Protein AF-A0A1M7S6K4-F1 (afdb_monomer_lite)

Foldseek 3Di:
DDDDPLLVVLVVLLVVLVVVLVVLVVVLVVLVVVLVVLVVVLVVCVVVVHDSVVSVVVSVVSVVVSVVSVVVSVVSNVVSVVSNVVSVVVRVVVVVVVVVVVVVVVVVVVVVVVVVVVVVVVVVVVVVVVPPDDDDDDDDDDDDDDDDDDDDDDDDDDDDDDDDDDPDDDDDDPDPDDPPDD

Structure (mmCIF, N/CA/C/O backbone):
data_AF-A0A1M7S6K4-F1
#
_entry.id   AF-A0A1M7S6K4-F1
#
loop_
_atom_site.group_PDB
_atom_site.id
_atom_site.type_symbol
_atom_site.label_atom_id
_atom_site.label_alt_id
_atom_site.label_comp_id
_atom_site.label_asym_id
_atom_site.label_entity_id
_atom_site.label_seq_id
_atom_site.pdbx_PDB_ins_code
_atom_site.Cartn_x
_atom_site.Cartn_y
_atom_site.Cartn_z
_atom_site.occupancy
_atom_site.B_iso_or_equiv
_atom_site.auth_seq_id
_atom_site.auth_comp_id
_atom_site.auth_asym_id
_atom_site.auth_atom_id
_atom_site.pdbx_PDB_model_num
ATOM 1 N N . MET A 1 1 ? 1.085 0.877 -28.791 1.00 53.25 1 MET A N 1
ATOM 2 C CA . MET A 1 1 ? 2.141 1.044 -27.771 1.00 53.25 1 MET A CA 1
ATOM 3 C C . MET A 1 1 ? 2.050 -0.144 -26.835 1.00 53.25 1 MET A C 1
ATOM 5 O O . MET A 1 1 ? 1.021 -0.291 -26.192 1.00 53.25 1 MET A O 1
ATOM 9 N N . ALA A 1 2 ? 3.046 -1.029 -26.841 1.00 75.44 2 ALA A N 1
ATOM 10 C CA . ALA A 1 2 ? 3.136 -2.090 -25.842 1.00 75.44 2 ALA A CA 1
ATOM 11 C C . ALA A 1 2 ? 3.625 -1.484 -24.519 1.00 75.44 2 ALA A C 1
ATOM 13 O O . ALA A 1 2 ? 4.433 -0.555 -24.545 1.00 75.44 2 ALA A O 1
ATOM 14 N N . LEU A 1 3 ? 3.130 -1.978 -23.383 1.00 83.94 3 LEU A N 1
ATOM 15 C CA . LEU A 1 3 ? 3.733 -1.650 -22.094 1.00 83.94 3 LEU A CA 1
ATOM 16 C C . LEU A 1 3 ? 5.126 -2.275 -22.021 1.00 83.94 3 LEU A C 1
ATOM 18 O O . LEU A 1 3 ? 5.302 -3.439 -22.382 1.00 83.94 3 LEU A O 1
ATOM 22 N N . SER A 1 4 ? 6.104 -1.526 -21.519 1.00 92.50 4 SER A N 1
ATOM 23 C CA . SER A 1 4 ? 7.415 -2.092 -21.221 1.00 92.50 4 SER A CA 1
ATOM 24 C C . SER A 1 4 ? 7.363 -3.023 -20.011 1.00 92.50 4 SER A C 1
ATOM 26 O O . SER A 1 4 ? 6.428 -2.991 -19.203 1.00 92.50 4 SER A O 1
ATOM 28 N N . SER A 1 5 ? 8.410 -3.832 -19.846 1.00 92.75 5 SER A N 1
ATOM 29 C CA . SER A 1 5 ? 8.593 -4.666 -18.651 1.00 92.75 5 SER A CA 1
ATOM 30 C C . SER A 1 5 ? 8.612 -3.827 -17.361 1.00 92.75 5 SER A C 1
ATOM 32 O O . SER A 1 5 ? 7.981 -4.200 -16.372 1.00 92.75 5 SER A O 1
ATOM 34 N N . ILE A 1 6 ? 9.236 -2.641 -17.404 1.00 93.31 6 ILE A N 1
ATOM 35 C CA . ILE A 1 6 ? 9.313 -1.693 -16.280 1.00 93.31 6 ILE A CA 1
ATOM 36 C C . ILE A 1 6 ? 7.905 -1.233 -15.874 1.00 93.31 6 ILE A C 1
ATOM 38 O O . ILE A 1 6 ? 7.529 -1.327 -14.705 1.00 93.31 6 ILE A O 1
ATOM 42 N N . MET A 1 7 ? 7.092 -0.801 -16.846 1.00 94.31 7 MET A N 1
ATOM 43 C CA . MET A 1 7 ? 5.703 -0.396 -16.599 1.00 94.31 7 MET A CA 1
ATOM 44 C C . MET A 1 7 ? 4.823 -1.540 -16.124 1.00 94.31 7 MET A C 1
ATOM 46 O O . MET A 1 7 ? 4.020 -1.363 -15.210 1.00 94.31 7 MET A O 1
ATOM 50 N N . THR A 1 8 ? 4.990 -2.721 -16.708 1.00 95.69 8 THR A N 1
ATOM 51 C CA . THR A 1 8 ? 4.210 -3.900 -16.327 1.00 95.69 8 THR A CA 1
ATOM 52 C C . THR A 1 8 ? 4.486 -4.291 -14.872 1.00 95.69 8 THR A C 1
ATOM 54 O O . THR A 1 8 ? 3.546 -4.512 -14.109 1.00 95.69 8 THR A O 1
ATOM 57 N N . GLY A 1 9 ? 5.758 -4.301 -14.456 1.00 95.44 9 GLY A N 1
ATOM 58 C CA . GLY A 1 9 ? 6.150 -4.583 -13.073 1.00 95.44 9 GLY A CA 1
ATOM 59 C C . GLY A 1 9 ? 5.635 -3.538 -12.082 1.00 95.44 9 GLY A C 1
ATOM 60 O O . GLY A 1 9 ? 5.075 -3.894 -11.044 1.00 95.44 9 GLY A O 1
ATOM 61 N N . ALA A 1 10 ? 5.748 -2.252 -12.419 1.00 95.75 10 ALA A N 1
ATOM 62 C CA . ALA A 1 10 ? 5.286 -1.170 -11.553 1.00 95.75 10 ALA A CA 1
ATOM 63 C C . ALA A 1 10 ? 3.759 -1.171 -11.369 1.00 95.75 10 ALA A C 1
ATOM 65 O O . ALA A 1 10 ? 3.269 -0.999 -10.253 1.00 95.75 10 ALA A O 1
ATOM 66 N N . LEU A 1 11 ? 2.992 -1.428 -12.434 1.00 96.31 11 LEU A N 1
ATOM 67 C CA . LEU A 1 11 ? 1.533 -1.541 -12.348 1.00 96.31 11 LEU A CA 1
ATOM 68 C C . LEU A 1 11 ? 1.087 -2.757 -11.539 1.00 96.31 11 LEU A C 1
ATOM 70 O O . LEU A 1 11 ? 0.120 -2.657 -10.782 1.00 96.31 11 LEU A O 1
ATOM 74 N N . LEU A 1 12 ? 1.787 -3.888 -11.668 1.00 96.25 12 LEU A N 1
ATOM 75 C CA . LEU A 1 12 ? 1.517 -5.065 -10.849 1.00 96.25 12 LEU A CA 1
ATOM 76 C C . LEU A 1 12 ? 1.798 -4.780 -9.368 1.00 96.25 12 LEU A C 1
ATOM 78 O O . LEU A 1 12 ? 0.944 -5.060 -8.529 1.00 96.25 12 LEU A O 1
ATOM 82 N N . SER A 1 13 ? 2.942 -4.160 -9.058 1.00 94.88 13 SER A N 1
ATOM 83 C CA . SER A 1 13 ? 3.293 -3.740 -7.694 1.00 94.88 13 SER A CA 1
ATOM 84 C C . SER A 1 13 ? 2.232 -2.804 -7.109 1.00 94.88 13 SER A C 1
ATOM 86 O O . SER A 1 13 ? 1.664 -3.078 -6.053 1.00 94.88 13 SER A O 1
ATOM 88 N N . ALA A 1 14 ? 1.854 -1.759 -7.850 1.00 96.44 14 ALA A N 1
ATOM 89 C CA . ALA A 1 14 ? 0.809 -0.831 -7.432 1.00 96.44 14 ALA A CA 1
ATOM 90 C C . ALA A 1 14 ? -0.552 -1.516 -7.238 1.00 96.44 14 ALA A C 1
ATOM 92 O O . ALA A 1 14 ? -1.330 -1.128 -6.364 1.00 96.44 14 ALA A O 1
ATOM 93 N N . ASN A 1 15 ? -0.864 -2.547 -8.027 1.00 96.62 15 ASN A N 1
ATOM 94 C CA . ASN A 1 15 ? -2.076 -3.332 -7.833 1.00 96.62 15 ASN A CA 1
ATOM 95 C C . ASN A 1 15 ? -2.057 -4.096 -6.504 1.00 96.62 15 ASN A C 1
ATOM 97 O O . ASN A 1 15 ? -3.030 -4.022 -5.754 1.00 96.62 15 ASN A O 1
ATOM 101 N N . THR A 1 16 ? -0.947 -4.761 -6.186 1.00 96.25 16 THR A N 1
ATOM 102 C CA . THR A 1 16 ? -0.759 -5.454 -4.905 1.00 96.25 16 THR A CA 1
ATOM 103 C C . THR A 1 16 ? -0.842 -4.478 -3.732 1.00 96.25 16 THR A C 1
ATOM 105 O O . THR A 1 16 ? -1.584 -4.722 -2.783 1.00 96.25 16 THR A O 1
ATOM 108 N N . SER A 1 17 ? -0.181 -3.320 -3.822 1.00 97.00 17 SER A N 1
ATOM 109 C CA . SER A 1 17 ? -0.250 -2.280 -2.787 1.00 97.00 17 SER A CA 1
ATOM 110 C C . SER A 1 17 ? -1.671 -1.758 -2.577 1.00 97.00 17 SER A C 1
ATOM 112 O O . SER A 1 17 ? -2.096 -1.573 -1.438 1.00 97.00 17 SER A O 1
ATOM 114 N N . ARG A 1 18 ? -2.458 -1.580 -3.648 1.00 96.62 18 ARG A N 1
ATOM 115 C CA . ARG A 1 18 ? -3.882 -1.217 -3.529 1.00 96.62 18 ARG A CA 1
ATOM 116 C C . ARG A 1 18 ? -4.708 -2.306 -2.849 1.00 96.62 18 ARG A C 1
ATOM 118 O O . ARG A 1 18 ? -5.590 -1.974 -2.064 1.00 96.62 18 ARG A O 1
ATOM 125 N N . GLN A 1 19 ? -4.440 -3.583 -3.123 1.00 97.44 19 GLN A N 1
ATOM 126 C CA . GLN A 1 19 ? -5.122 -4.686 -2.439 1.00 97.44 19 GLN A CA 1
ATOM 127 C C . GLN A 1 19 ? -4.794 -4.705 -0.942 1.00 97.44 19 GLN A C 1
ATOM 129 O O . GLN A 1 19 ? -5.708 -4.801 -0.125 1.00 97.44 19 GLN A O 1
ATOM 134 N N . ILE A 1 20 ? -3.519 -4.539 -0.579 1.00 95.81 20 ILE A N 1
ATOM 135 C CA . ILE A 1 20 ? -3.080 -4.444 0.822 1.00 95.81 20 ILE A CA 1
ATOM 136 C C . ILE A 1 20 ? -3.764 -3.260 1.513 1.00 95.81 20 ILE A C 1
ATOM 138 O O . ILE A 1 20 ? -4.381 -3.438 2.562 1.00 95.81 20 ILE A O 1
ATOM 142 N N . ALA A 1 21 ? -3.733 -2.079 0.891 1.00 96.38 21 ALA A N 1
ATOM 143 C CA . ALA A 1 21 ? -4.396 -0.882 1.400 1.00 96.38 21 ALA A CA 1
ATOM 144 C C . ALA A 1 21 ? -5.911 -1.087 1.579 1.00 96.38 21 ALA A C 1
ATOM 146 O O . ALA A 1 21 ? -6.492 -0.621 2.555 1.00 96.38 21 ALA A O 1
ATOM 147 N N . HIS A 1 22 ? -6.563 -1.823 0.673 1.00 96.81 22 HIS A N 1
ATOM 148 C CA . HIS A 1 22 ? -7.985 -2.140 0.792 1.00 96.81 22 HIS A CA 1
ATOM 149 C C . HIS A 1 22 ? -8.279 -3.063 1.981 1.00 96.81 22 HIS A C 1
ATOM 151 O O . HIS A 1 22 ? -9.233 -2.823 2.719 1.00 96.81 22 HIS A O 1
ATOM 157 N N . VAL A 1 23 ? -7.462 -4.100 2.194 1.00 97.44 23 VAL A N 1
ATOM 158 C CA . VAL A 1 23 ? -7.596 -4.993 3.357 1.00 97.44 23 VAL A CA 1
ATOM 159 C C . VAL A 1 23 ? -7.369 -4.219 4.655 1.00 97.44 23 VAL A C 1
ATOM 161 O O . VAL A 1 23 ? -8.193 -4.310 5.559 1.00 97.44 23 VAL A O 1
ATOM 164 N N . GLN A 1 24 ? -6.321 -3.395 4.728 1.00 95.94 24 GLN A N 1
ATOM 165 C CA . GLN A 1 24 ? -6.054 -2.533 5.885 1.00 95.94 24 GLN A CA 1
ATOM 166 C C . GLN A 1 24 ? -7.220 -1.577 6.153 1.00 95.94 24 GLN A C 1
ATOM 168 O O . GLN A 1 24 ? -7.676 -1.460 7.286 1.00 95.94 24 GLN A O 1
ATOM 173 N N . HIS A 1 25 ? -7.773 -0.954 5.113 1.00 95.75 25 HIS A N 1
ATOM 174 C CA . HIS A 1 25 ? -8.937 -0.084 5.246 1.00 95.75 25 HIS A CA 1
ATOM 175 C C . HIS A 1 25 ? -10.190 -0.838 5.726 1.00 95.75 25 HIS A C 1
ATOM 177 O O . HIS A 1 25 ? -10.943 -0.322 6.553 1.00 95.75 25 HIS A O 1
ATOM 183 N N . ALA A 1 26 ? -10.420 -2.062 5.245 1.00 96.88 26 ALA A N 1
ATOM 184 C CA . ALA A 1 26 ? -11.529 -2.894 5.703 1.00 96.88 26 ALA A CA 1
ATOM 185 C C . ALA A 1 26 ? -11.382 -3.262 7.187 1.00 96.88 26 ALA A C 1
ATOM 187 O O . ALA A 1 26 ? -12.336 -3.098 7.949 1.00 96.88 26 ALA A O 1
ATOM 188 N N . THR A 1 27 ? -10.183 -3.675 7.608 1.00 97.12 27 THR A N 1
ATOM 189 C CA . THR A 1 27 ? -9.870 -3.944 9.017 1.00 97.12 27 THR A CA 1
ATOM 190 C C . THR A 1 27 ? -10.075 -2.694 9.863 1.00 97.12 27 THR A C 1
ATOM 192 O O . THR A 1 27 ? -10.779 -2.745 10.866 1.00 97.12 27 THR A O 1
ATOM 195 N N . LYS A 1 28 ? -9.565 -1.542 9.418 1.00 96.69 28 LYS A N 1
ATOM 196 C CA . LYS A 1 28 ? -9.782 -0.256 10.087 1.00 96.69 28 LYS A CA 1
ATOM 197 C C . LYS A 1 28 ? -11.274 0.029 10.283 1.00 96.69 28 LYS A C 1
ATOM 199 O O . LYS A 1 28 ? -11.702 0.343 11.385 1.00 96.69 28 LYS A O 1
ATOM 204 N N . LYS A 1 29 ? -12.092 -0.148 9.242 1.00 97.06 29 LYS A N 1
ATOM 205 C CA . LYS A 1 29 ? -13.545 0.062 9.331 1.00 97.06 29 LYS A CA 1
ATOM 206 C C . LYS A 1 29 ? -14.211 -0.868 10.353 1.00 97.06 29 LYS A C 1
ATOM 208 O O . LYS A 1 29 ? -15.145 -0.448 11.032 1.00 97.06 29 LYS A O 1
ATOM 213 N N . GLN A 1 30 ? -13.752 -2.115 10.467 1.00 97.50 30 GLN A N 1
ATOM 214 C CA . GLN A 1 30 ? -14.229 -3.029 11.509 1.00 97.50 30 GLN A CA 1
ATOM 215 C C . GLN A 1 30 ? -13.839 -2.538 12.907 1.00 97.50 30 GLN A C 1
ATOM 217 O O . GLN A 1 30 ? -14.676 -2.564 13.805 1.00 97.50 30 GLN A O 1
ATOM 222 N N . MET A 1 31 ? -12.614 -2.036 13.077 1.00 97.12 31 MET A N 1
ATOM 223 C CA . MET A 1 31 ? -12.144 -1.463 14.343 1.00 97.12 31 MET A CA 1
ATOM 224 C C . MET A 1 31 ? -12.910 -0.193 14.722 1.00 97.12 31 MET A C 1
ATOM 226 O O . MET A 1 31 ? -13.304 -0.055 15.874 1.00 97.12 31 MET A O 1
ATOM 230 N N . ASP A 1 32 ? -13.194 0.690 13.762 1.00 95.69 32 ASP A N 1
ATOM 231 C CA . ASP A 1 32 ? -14.016 1.888 13.977 1.00 95.69 32 ASP A CA 1
ATOM 232 C C . ASP A 1 32 ? -15.446 1.506 14.410 1.00 95.69 32 ASP A C 1
ATOM 234 O O . ASP A 1 32 ? -16.030 2.135 15.292 1.00 95.69 32 ASP A O 1
ATOM 238 N N . GLY A 1 33 ? -15.999 0.433 13.833 1.00 97.75 33 GLY A N 1
ATOM 239 C CA . GLY A 1 33 ? -17.283 -0.134 14.249 1.00 97.75 33 GLY A CA 1
ATOM 240 C C . GLY A 1 33 ? -17.249 -0.711 15.667 1.00 97.75 33 GLY A C 1
ATOM 241 O O . GLY A 1 33 ? -18.131 -0.404 16.468 1.00 97.75 33 GLY A O 1
ATOM 242 N N . HIS A 1 34 ? -16.219 -1.499 15.994 1.00 97.31 34 HIS A N 1
ATOM 243 C CA . HIS A 1 34 ? -16.013 -2.064 17.336 1.00 97.31 34 HIS A CA 1
ATOM 244 C C . HIS A 1 34 ? -15.841 -0.971 18.393 1.00 97.31 34 HIS A C 1
ATOM 246 O O . HIS A 1 34 ? -16.494 -1.004 19.430 1.00 97.31 34 HIS A O 1
ATOM 252 N N . ALA A 1 35 ? -15.050 0.060 18.091 1.00 97.38 35 ALA A N 1
ATOM 253 C CA . ALA A 1 35 ? -14.898 1.236 18.940 1.00 97.38 35 ALA A CA 1
ATOM 254 C C . ALA A 1 35 ? -16.241 1.950 19.176 1.00 97.38 35 ALA A C 1
ATOM 256 O O . ALA A 1 35 ? -16.531 2.370 20.294 1.00 97.38 35 ALA A O 1
ATOM 257 N N . GLY A 1 36 ? -17.095 2.044 18.152 1.00 97.81 36 GLY A N 1
ATOM 258 C CA . GLY A 1 36 ? -18.449 2.585 18.297 1.00 97.81 36 GLY A CA 1
ATOM 259 C C . GLY A 1 36 ? -19.343 1.750 19.222 1.00 97.81 36 GLY A C 1
ATOM 260 O O . GLY A 1 36 ? -20.105 2.311 20.010 1.00 97.81 36 GLY A O 1
ATOM 261 N N . VAL A 1 37 ? -19.234 0.418 19.164 1.00 98.12 37 VAL A N 1
ATOM 262 C CA . VAL A 1 37 ? -19.942 -0.489 20.084 1.00 98.12 37 VAL A CA 1
ATOM 263 C C . VAL A 1 37 ? -19.425 -0.316 21.511 1.00 98.12 37 VAL A C 1
ATOM 265 O O . VAL A 1 37 ? -20.231 -0.107 22.416 1.00 98.12 37 VAL A O 1
ATOM 268 N N . LEU A 1 38 ? -18.105 -0.312 21.710 1.00 97.75 38 LEU A N 1
ATOM 269 C CA . LEU A 1 38 ? -17.487 -0.082 23.018 1.00 97.75 38 LEU A CA 1
ATOM 270 C C . LEU A 1 38 ? -17.916 1.260 23.624 1.00 97.75 38 LEU A C 1
ATOM 272 O O . LEU A 1 38 ? -18.273 1.305 24.798 1.00 97.75 38 LEU A O 1
ATOM 276 N N . ASP A 1 39 ? -17.953 2.342 22.841 1.00 97.19 39 ASP A N 1
ATOM 277 C CA . ASP A 1 39 ? -18.421 3.654 23.309 1.00 97.19 39 ASP A CA 1
ATOM 278 C C . ASP A 1 39 ? -19.893 3.619 23.764 1.00 97.19 39 ASP A C 1
ATOM 280 O O . ASP A 1 39 ? -20.243 4.154 24.822 1.00 97.19 39 ASP A O 1
ATOM 284 N N . ALA A 1 40 ? -20.765 2.939 23.014 1.00 97.56 40 ALA A N 1
ATOM 285 C CA . ALA A 1 40 ? -22.167 2.765 23.393 1.00 97.56 40 ALA A CA 1
ATOM 286 C C . ALA A 1 40 ? -22.325 1.918 24.668 1.00 97.56 40 ALA A C 1
ATOM 288 O O . ALA A 1 40 ? -23.109 2.272 25.554 1.00 97.56 40 ALA A O 1
ATOM 289 N N . GLU A 1 41 ? -21.562 0.831 24.788 1.00 96.81 41 GLU A N 1
ATOM 290 C CA . GLU A 1 41 ? -21.548 -0.015 25.979 1.00 96.81 41 GLU A CA 1
ATOM 291 C C . GLU A 1 41 ? -21.034 0.738 27.206 1.00 96.81 41 GLU A C 1
ATOM 293 O O . GLU A 1 41 ? -21.672 0.690 28.253 1.00 96.81 41 GLU A O 1
ATOM 298 N N . ILE A 1 42 ? -19.941 1.499 27.079 1.00 97.69 42 ILE A N 1
ATOM 299 C CA . ILE A 1 42 ? -19.403 2.335 28.160 1.00 97.69 42 ILE A CA 1
ATOM 300 C C . ILE A 1 42 ? -20.464 3.322 28.642 1.00 97.69 42 ILE A C 1
ATOM 302 O O . ILE A 1 42 ? -20.652 3.469 29.850 1.00 97.69 42 ILE A O 1
ATOM 306 N N . LYS A 1 43 ? -21.178 3.991 27.729 1.00 97.06 43 LYS A N 1
ATOM 307 C CA . LYS A 1 43 ? -22.255 4.926 28.089 1.00 97.06 43 LYS A CA 1
ATOM 308 C C . LYS A 1 43 ? -23.378 4.227 28.853 1.00 97.06 43 LYS A C 1
ATOM 310 O O . LYS A 1 43 ? -23.835 4.745 29.875 1.00 97.06 43 LYS A O 1
ATOM 315 N N . LEU A 1 44 ? -23.809 3.057 28.383 1.00 97.50 44 LEU A N 1
ATOM 316 C CA . LEU A 1 44 ? -24.881 2.288 29.012 1.00 97.50 44 LEU A CA 1
ATOM 317 C C . LEU A 1 44 ? -24.480 1.766 30.398 1.00 97.50 44 LEU A C 1
ATOM 319 O O . LEU A 1 44 ? -25.229 1.933 31.359 1.00 97.50 44 LEU A O 1
ATOM 323 N N . ASP A 1 45 ? -23.298 1.170 30.503 1.00 96.94 45 ASP A N 1
ATOM 324 C CA . ASP A 1 45 ? -22.786 0.561 31.729 1.00 96.94 45 ASP A CA 1
ATOM 325 C C . ASP A 1 45 ? -22.455 1.623 32.780 1.00 96.94 45 ASP A C 1
ATOM 327 O O . ASP A 1 45 ? -22.862 1.487 33.936 1.00 96.94 45 ASP A O 1
ATOM 331 N N . SER A 1 46 ? -21.854 2.746 32.366 1.00 95.50 46 SER A N 1
ATOM 332 C CA . SER A 1 46 ? -21.624 3.896 33.253 1.00 95.50 46 SER A CA 1
ATOM 333 C C . SER A 1 46 ? -22.940 4.437 33.814 1.00 95.50 46 SER A C 1
ATOM 335 O O . SER A 1 46 ? -23.024 4.757 34.997 1.00 95.50 46 SER A O 1
ATOM 337 N N . SER A 1 47 ? -23.993 4.490 32.988 1.00 96.00 47 SER A N 1
ATOM 338 C CA . SER A 1 47 ? -25.329 4.936 33.419 1.00 96.00 47 SER A CA 1
ATOM 339 C C . SER A 1 47 ? -25.987 3.976 34.416 1.00 96.00 47 SER A C 1
ATOM 341 O O . SER A 1 47 ? -26.875 4.376 35.164 1.00 96.00 47 SER A O 1
ATOM 343 N N . ARG A 1 48 ? -25.559 2.709 34.438 1.00 96.88 48 ARG A N 1
ATOM 344 C CA . ARG A 1 48 ? -26.017 1.673 35.377 1.00 96.88 48 ARG A CA 1
ATOM 345 C C . ARG A 1 48 ? -25.121 1.547 36.614 1.00 96.88 48 ARG A C 1
ATOM 347 O O . ARG A 1 48 ? -25.402 0.711 37.468 1.00 96.88 48 ARG A O 1
ATOM 354 N N . GLY A 1 49 ? -24.058 2.349 36.714 1.00 94.62 49 GLY A N 1
ATOM 355 C CA . GLY A 1 49 ? -23.072 2.265 37.794 1.00 94.62 49 GLY A CA 1
ATOM 356 C C . GLY A 1 49 ? -22.159 1.036 37.712 1.00 94.62 49 GLY A C 1
ATOM 357 O O . GLY A 1 49 ? -21.570 0.650 38.719 1.00 94.62 49 GLY A O 1
ATOM 358 N N . VAL A 1 50 ? -22.058 0.404 36.539 1.00 96.56 50 VAL A N 1
ATOM 359 C CA . VAL A 1 50 ? -21.146 -0.719 36.282 1.00 96.56 50 VAL A CA 1
ATOM 360 C C . VAL A 1 50 ? -19.752 -0.168 35.967 1.00 96.56 50 VAL A C 1
ATOM 362 O O . VAL A 1 50 ? -19.620 0.881 35.338 1.00 96.56 50 VAL A O 1
ATOM 365 N N . ASP A 1 51 ? -18.703 -0.863 36.411 1.00 95.44 51 ASP A N 1
ATOM 366 C CA . ASP A 1 51 ? -17.320 -0.487 36.108 1.00 95.44 51 ASP A CA 1
ATOM 367 C C . ASP A 1 51 ? -17.014 -0.632 34.606 1.00 95.44 51 ASP A C 1
ATOM 369 O O . ASP A 1 51 ? -17.273 -1.666 33.991 1.00 95.44 51 ASP A O 1
ATOM 373 N N . VAL A 1 52 ? -16.433 0.419 34.027 1.00 97.31 52 VAL A N 1
ATOM 374 C CA . VAL A 1 52 ? -16.114 0.544 32.596 1.00 97.31 52 VAL A CA 1
ATOM 375 C C . VAL A 1 52 ? -14.621 0.743 32.326 1.00 97.31 52 VAL A C 1
ATOM 377 O O . VAL A 1 52 ? -14.246 0.996 31.183 1.00 97.31 52 VAL A O 1
ATOM 380 N N . THR A 1 53 ? -13.761 0.659 33.346 1.00 96.56 53 THR A N 1
ATOM 381 C CA . THR A 1 53 ? -12.305 0.885 33.227 1.00 96.56 53 THR A CA 1
ATOM 382 C C . THR A 1 53 ? -11.677 0.083 32.086 1.00 96.56 53 THR A C 1
ATOM 384 O O . THR A 1 53 ? -11.139 0.670 31.151 1.00 96.56 53 THR A O 1
ATOM 387 N N . LYS A 1 54 ? -11.862 -1.241 32.083 1.00 96.56 54 LYS A N 1
ATOM 388 C CA . LYS A 1 54 ? -11.332 -2.133 31.035 1.00 96.56 54 LYS A CA 1
ATOM 389 C C . LYS A 1 54 ? -11.858 -1.810 29.636 1.00 96.56 54 LYS A C 1
ATOM 391 O O . LYS A 1 54 ? -11.110 -1.871 28.670 1.00 96.56 54 LYS A O 1
ATOM 396 N N . LYS A 1 55 ? -13.140 -1.445 29.519 1.00 96.75 55 LYS A N 1
ATOM 397 C CA . LYS A 1 55 ? -13.739 -1.091 28.222 1.00 96.75 55 LYS A CA 1
ATOM 398 C C . LYS A 1 55 ? -13.155 0.208 27.670 1.00 96.75 55 LYS A C 1
ATOM 400 O O . LYS A 1 55 ? -12.983 0.329 26.463 1.00 96.75 55 LYS A O 1
ATOM 405 N N . LYS A 1 56 ? -12.838 1.173 28.539 1.00 96.56 56 LYS A N 1
ATOM 406 C CA . LYS A 1 56 ? -12.161 2.417 28.143 1.00 96.56 56 LYS A CA 1
ATOM 407 C C . LYS A 1 56 ? -10.740 2.151 27.655 1.00 96.56 56 LYS A C 1
ATOM 409 O O . LYS A 1 56 ? -10.368 2.679 26.615 1.00 96.56 56 LYS A O 1
ATOM 414 N N . GLU A 1 57 ? -9.993 1.300 28.356 1.00 97.25 57 GLU A N 1
ATOM 415 C CA . GLU A 1 57 ? -8.657 0.874 27.915 1.00 97.25 57 GLU A CA 1
ATOM 416 C C . GLU A 1 57 ? -8.717 0.183 26.542 1.00 97.25 57 GLU A C 1
ATOM 418 O O . GLU A 1 57 ? -7.967 0.541 25.634 1.00 97.25 57 GLU A O 1
ATOM 423 N N . GLU A 1 58 ? -9.661 -0.745 26.347 1.00 96.94 58 GLU A N 1
ATOM 424 C CA . GLU A 1 58 ? -9.864 -1.424 25.059 1.00 96.94 58 GLU A CA 1
ATOM 425 C C . GLU A 1 58 ? -10.267 -0.447 23.942 1.00 96.94 58 GLU A C 1
ATOM 427 O O . GLU A 1 58 ? -9.801 -0.571 22.805 1.00 96.94 58 GLU A O 1
ATOM 432 N N . LEU A 1 59 ? -11.112 0.543 24.252 1.00 97.69 59 LEU A N 1
ATOM 433 C CA . LEU A 1 59 ? -11.521 1.576 23.303 1.00 97.69 59 LEU A CA 1
ATOM 434 C C . LEU A 1 59 ? -10.317 2.403 22.837 1.00 97.69 59 LEU A C 1
ATOM 436 O O . LEU A 1 59 ? -10.144 2.597 21.633 1.00 97.69 59 LEU A O 1
ATOM 440 N N . GLU A 1 60 ? -9.478 2.855 23.768 1.00 97.25 60 GLU A N 1
ATOM 441 C CA . GLU A 1 60 ? -8.266 3.618 23.457 1.00 97.25 60 GLU A CA 1
ATOM 442 C C . GLU A 1 60 ? -7.277 2.793 22.624 1.00 97.25 60 GLU A C 1
ATOM 444 O O . GLU A 1 60 ? -6.766 3.278 21.610 1.00 97.25 60 GLU A O 1
ATOM 449 N N . GLU A 1 61 ? -7.047 1.527 22.985 1.00 97.56 61 GLU A N 1
ATOM 450 C CA . GLU A 1 61 ? -6.174 0.630 22.220 1.00 97.56 61 GLU A CA 1
ATOM 451 C C . GLU A 1 61 ? -6.715 0.387 20.803 1.00 97.56 61 GLU A C 1
ATOM 453 O O . GLU A 1 61 ? -5.962 0.431 19.823 1.00 97.56 61 GLU A O 1
ATOM 458 N N . THR A 1 62 ? -8.027 0.175 20.673 1.00 97.38 62 THR A N 1
ATOM 459 C CA . THR A 1 62 ? -8.693 -0.031 19.380 1.00 97.38 62 THR A CA 1
ATOM 460 C C . THR A 1 62 ? -8.577 1.211 18.500 1.00 97.38 62 THR A C 1
ATOM 462 O O . THR A 1 62 ? -8.233 1.103 17.321 1.00 97.38 62 THR A O 1
ATOM 465 N N . GLN A 1 63 ? -8.805 2.401 19.059 1.00 96.94 63 GLN A N 1
ATOM 466 C CA . GLN A 1 63 ? -8.664 3.665 18.333 1.00 96.94 63 GLN A CA 1
ATOM 467 C C . GLN A 1 63 ? -7.218 3.917 17.904 1.00 96.94 63 GLN A C 1
ATOM 469 O O . GLN A 1 63 ? -6.978 4.292 16.754 1.00 96.94 63 GLN A O 1
ATOM 474 N N . LYS A 1 64 ? -6.250 3.650 18.787 1.00 97.44 64 LYS A N 1
ATOM 475 C CA . LYS A 1 64 ? -4.825 3.785 18.477 1.00 97.44 64 LYS A CA 1
ATOM 476 C C . LYS A 1 64 ? -4.422 2.881 17.312 1.00 97.44 64 LYS A C 1
ATOM 478 O O . LYS A 1 64 ? -3.869 3.364 16.329 1.00 97.44 64 LYS A O 1
ATOM 483 N N . LYS A 1 65 ? -4.766 1.593 17.373 1.00 96.88 65 LYS A N 1
ATOM 484 C CA . LYS A 1 65 ? -4.478 0.642 16.287 1.00 96.88 65 LYS A CA 1
ATOM 485 C C . LYS A 1 65 ? -5.190 1.014 14.980 1.00 96.88 65 LYS A C 1
ATOM 487 O O . LYS A 1 65 ? -4.612 0.852 13.910 1.00 96.88 65 LYS A O 1
ATOM 492 N N . SER A 1 66 ? -6.420 1.532 15.047 1.00 95.88 66 SER A N 1
ATOM 493 C CA . SER A 1 66 ? -7.139 2.038 13.866 1.00 95.88 66 SER A CA 1
ATOM 494 C C . SER A 1 66 ? -6.396 3.214 13.213 1.00 95.88 66 SER A C 1
ATOM 496 O O . SER A 1 66 ? -6.232 3.248 11.988 1.00 95.88 66 SER A O 1
ATOM 498 N N . ALA A 1 67 ? -5.877 4.148 14.017 1.00 96.00 67 ALA A N 1
ATOM 499 C CA . ALA A 1 67 ? -5.065 5.264 13.534 1.00 96.00 67 ALA A CA 1
ATOM 500 C C . ALA A 1 67 ? -3.739 4.791 12.908 1.00 96.00 67 ALA A C 1
ATOM 502 O O . ALA A 1 67 ? -3.414 5.200 11.794 1.00 96.00 67 ALA A O 1
ATOM 503 N N . GLU A 1 68 ? -3.032 3.859 13.553 1.00 96.38 68 GLU A N 1
ATOM 504 C CA . GLU A 1 68 ? -1.806 3.242 13.017 1.00 96.38 68 GLU A CA 1
ATOM 505 C C . GLU A 1 68 ? -2.057 2.538 11.667 1.00 96.38 68 GLU A C 1
ATOM 507 O O . GLU A 1 68 ? -1.262 2.647 10.726 1.00 96.38 68 GLU A O 1
ATOM 512 N N . LEU A 1 69 ? -3.195 1.847 11.525 1.00 95.19 69 LEU A N 1
ATOM 513 C CA . LEU A 1 69 ? -3.606 1.237 10.257 1.00 95.19 69 LEU A CA 1
ATOM 514 C C . LEU A 1 69 ? -3.866 2.286 9.171 1.00 95.19 69 LEU A C 1
ATOM 516 O O . LEU A 1 69 ? -3.520 2.062 8.008 1.00 95.19 69 LEU A O 1
ATOM 520 N N . ALA A 1 70 ? -4.465 3.424 9.529 1.00 95.31 70 ALA A N 1
ATOM 521 C CA . ALA A 1 70 ? -4.701 4.518 8.593 1.00 95.31 70 ALA A CA 1
ATOM 522 C C . ALA A 1 70 ? -3.378 5.105 8.079 1.00 95.31 70 ALA A C 1
ATOM 524 O O . ALA A 1 70 ? -3.214 5.265 6.868 1.00 95.31 70 ALA A O 1
ATOM 525 N N . GLU A 1 71 ? -2.409 5.341 8.964 1.00 96.50 71 GLU A N 1
ATOM 526 C CA . GLU A 1 71 ? -1.063 5.789 8.585 1.00 96.50 71 GLU A CA 1
ATOM 527 C C . GLU A 1 71 ? -0.357 4.766 7.687 1.00 96.50 71 GLU A C 1
ATOM 529 O O . GLU A 1 71 ? 0.173 5.114 6.631 1.00 96.50 71 GLU A O 1
ATOM 534 N N . THR A 1 72 ? -0.425 3.482 8.042 1.00 95.56 72 THR A N 1
ATOM 535 C CA . THR A 1 72 ? 0.154 2.395 7.237 1.00 95.56 72 THR A CA 1
ATOM 536 C C . THR A 1 72 ? -0.476 2.320 5.843 1.00 95.56 72 THR A C 1
ATOM 538 O O . THR A 1 72 ? 0.228 2.120 4.848 1.00 95.56 72 THR A O 1
ATOM 541 N N . THR A 1 73 ? -1.791 2.536 5.747 1.00 96.00 73 THR A N 1
ATOM 542 C CA . THR A 1 73 ? -2.520 2.578 4.470 1.00 96.00 73 THR A CA 1
ATOM 543 C C . THR A 1 73 ? -2.025 3.738 3.605 1.00 96.00 73 THR A C 1
ATOM 545 O O . THR A 1 73 ? -1.749 3.558 2.417 1.00 96.00 73 THR A O 1
ATOM 548 N N . ILE A 1 74 ? -1.862 4.925 4.200 1.00 96.50 74 ILE A N 1
ATOM 549 C CA . ILE A 1 74 ? -1.339 6.113 3.512 1.00 96.50 74 ILE A CA 1
ATOM 550 C C . ILE A 1 74 ? 0.085 5.859 3.014 1.00 96.50 74 ILE A C 1
ATOM 552 O O . ILE A 1 74 ? 0.379 6.138 1.850 1.00 96.50 74 ILE A O 1
ATOM 556 N N . ASN A 1 75 ? 0.949 5.278 3.847 1.00 96.50 75 ASN A N 1
ATOM 557 C CA . ASN A 1 75 ? 2.326 4.953 3.476 1.00 96.50 75 ASN A CA 1
ATOM 558 C C . ASN A 1 75 ? 2.371 3.947 2.318 1.00 96.50 75 ASN A C 1
ATOM 560 O O . ASN A 1 75 ? 3.039 4.196 1.318 1.00 96.50 75 ASN A O 1
ATOM 564 N N . THR A 1 76 ? 1.580 2.873 2.392 1.00 95.19 76 THR A N 1
ATOM 565 C CA . THR A 1 76 ? 1.488 1.845 1.339 1.00 95.19 76 THR A CA 1
ATOM 566 C C . THR A 1 76 ? 1.097 2.451 -0.012 1.00 95.19 76 THR A C 1
ATOM 568 O O . THR A 1 76 ? 1.701 2.149 -1.044 1.00 95.19 76 THR A O 1
ATOM 571 N N . LEU A 1 77 ? 0.098 3.338 -0.020 1.00 96.31 77 LEU A N 1
ATOM 572 C CA . LEU A 1 77 ? -0.347 4.018 -1.238 1.00 96.31 77 LEU A CA 1
ATOM 573 C C . LEU A 1 77 ? 0.661 5.067 -1.724 1.00 96.31 77 LEU A C 1
ATOM 575 O O . LEU A 1 77 ? 0.807 5.265 -2.930 1.00 96.31 77 LEU A O 1
ATOM 579 N N . THR A 1 78 ? 1.361 5.737 -0.810 1.00 97.19 78 THR A N 1
ATOM 580 C CA . THR A 1 78 ? 2.386 6.733 -1.148 1.00 97.19 78 THR A CA 1
ATOM 581 C C . THR A 1 78 ? 3.572 6.070 -1.835 1.00 97.19 78 THR A C 1
ATOM 583 O O . THR A 1 78 ? 3.908 6.468 -2.948 1.00 97.19 78 THR A O 1
ATOM 586 N N . THR A 1 79 ? 4.118 4.999 -1.254 1.00 95.88 79 THR A N 1
ATOM 587 C CA . THR A 1 79 ? 5.206 4.219 -1.862 1.00 95.88 79 THR A CA 1
ATOM 588 C C . THR A 1 79 ? 4.812 3.695 -3.242 1.00 95.88 79 THR A C 1
ATOM 590 O O . THR A 1 79 ? 5.550 3.885 -4.203 1.00 95.88 79 THR A O 1
ATOM 593 N N . ALA A 1 80 ? 3.603 3.143 -3.395 1.00 96.25 80 ALA A N 1
ATOM 594 C CA . ALA A 1 80 ? 3.122 2.681 -4.699 1.00 96.25 80 ALA A CA 1
ATOM 595 C C . ALA A 1 80 ? 3.059 3.804 -5.754 1.00 96.25 80 ALA A C 1
ATOM 597 O O . ALA A 1 80 ? 3.383 3.592 -6.923 1.00 96.25 80 ALA A O 1
ATOM 598 N N . ASN A 1 81 ? 2.650 5.012 -5.354 1.00 96.56 81 ASN A N 1
ATOM 599 C CA . ASN A 1 81 ? 2.622 6.171 -6.247 1.00 96.56 81 ASN A CA 1
ATOM 600 C C . ASN A 1 81 ? 4.029 6.658 -6.617 1.00 96.56 81 ASN A C 1
ATOM 602 O O . ASN A 1 81 ? 4.253 7.084 -7.753 1.00 96.56 81 ASN A O 1
ATOM 606 N N . GLU A 1 82 ? 4.967 6.631 -5.674 1.00 97.00 82 GLU A N 1
ATOM 607 C CA . GLU A 1 82 ? 6.368 6.976 -5.924 1.00 97.00 82 GLU A CA 1
ATOM 608 C C . GLU A 1 82 ? 7.020 5.988 -6.892 1.00 97.00 82 GLU A C 1
ATOM 610 O O . GLU A 1 82 ? 7.625 6.418 -7.879 1.00 97.00 82 GLU A O 1
ATOM 615 N N . ASP A 1 83 ? 6.803 4.690 -6.684 1.00 95.12 83 ASP A N 1
ATOM 616 C CA . ASP A 1 83 ? 7.298 3.627 -7.558 1.00 95.12 83 ASP A CA 1
ATOM 617 C C . ASP A 1 83 ? 6.763 3.773 -8.983 1.00 95.12 83 ASP A C 1
ATOM 619 O O . ASP A 1 83 ? 7.533 3.710 -9.941 1.00 95.12 83 ASP A O 1
ATOM 623 N N . LEU A 1 84 ? 5.467 4.064 -9.151 1.00 96.50 84 LEU A N 1
ATOM 624 C CA . LEU A 1 84 ? 4.885 4.326 -10.471 1.00 96.50 84 LEU A CA 1
ATOM 625 C C . LEU A 1 84 ? 5.519 5.542 -11.155 1.00 96.50 84 LEU A C 1
ATOM 627 O O . LEU A 1 84 ? 5.842 5.488 -12.346 1.00 96.50 84 LEU A O 1
ATOM 631 N N . LYS A 1 85 ? 5.729 6.644 -10.424 1.00 96.69 85 LYS A N 1
ATOM 632 C CA . LYS A 1 85 ? 6.379 7.848 -10.971 1.00 96.69 85 LYS A CA 1
ATOM 633 C C . LYS A 1 85 ? 7.819 7.564 -11.388 1.00 96.69 85 LYS A C 1
ATOM 635 O O . LYS A 1 85 ? 8.241 8.027 -12.448 1.00 96.69 85 LYS A O 1
ATOM 640 N N . LYS A 1 86 ? 8.569 6.832 -10.562 1.00 96.31 86 LYS A N 1
ATOM 641 C CA . LYS A 1 86 ? 9.956 6.443 -10.839 1.00 96.31 86 LYS A CA 1
ATOM 642 C C . LYS A 1 86 ? 10.026 5.540 -12.061 1.00 96.31 86 LYS A C 1
ATOM 644 O O . LYS A 1 86 ? 10.723 5.874 -13.014 1.00 96.31 86 LYS A O 1
ATOM 649 N N . ALA A 1 87 ? 9.210 4.494 -12.083 1.00 96.06 87 ALA A N 1
ATOM 650 C CA . ALA A 1 87 ? 9.117 3.585 -13.208 1.00 96.06 87 ALA A CA 1
ATOM 651 C C . ALA A 1 87 ? 8.765 4.338 -14.498 1.00 96.06 87 ALA A C 1
ATOM 653 O O . ALA A 1 87 ? 9.358 4.069 -15.534 1.00 96.06 8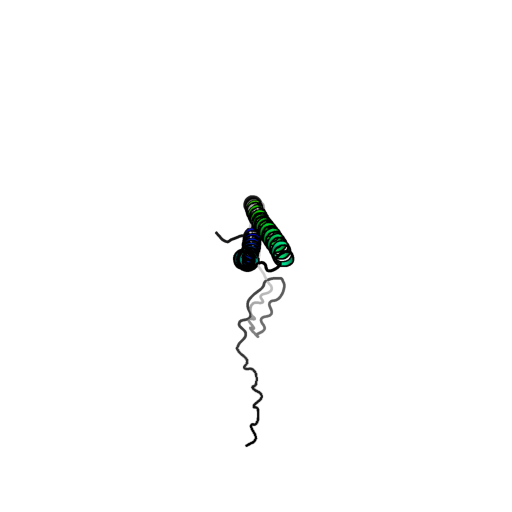7 ALA A O 1
ATOM 654 N N . THR A 1 88 ? 7.841 5.311 -14.457 1.00 94.94 88 THR A N 1
ATOM 655 C CA . THR A 1 88 ? 7.434 6.076 -15.657 1.00 94.94 88 THR A CA 1
ATOM 656 C C . THR A 1 88 ? 8.606 6.858 -16.245 1.00 94.94 88 THR A C 1
ATOM 658 O O . THR A 1 88 ? 8.757 6.942 -17.462 1.00 94.94 88 THR A O 1
ATOM 661 N N . LYS A 1 89 ? 9.458 7.428 -15.385 1.00 96.06 89 LYS A N 1
ATOM 662 C CA . LYS A 1 89 ? 10.677 8.121 -15.820 1.00 96.06 89 LYS A CA 1
ATOM 663 C C . LYS A 1 89 ? 11.685 7.140 -16.416 1.00 96.06 89 LYS A C 1
ATOM 665 O O . LYS A 1 89 ? 12.170 7.384 -17.517 1.00 96.06 89 LYS A O 1
ATOM 670 N N . GLU A 1 90 ? 11.945 6.035 -15.720 1.00 95.94 90 GLU A N 1
ATOM 671 C CA . GLU A 1 90 ? 12.880 4.989 -16.158 1.00 95.94 90 GLU A CA 1
ATOM 672 C C . GLU A 1 90 ? 12.455 4.361 -17.490 1.00 95.94 90 GLU A C 1
ATOM 674 O O . GLU A 1 90 ? 13.281 4.167 -18.377 1.00 95.94 90 GLU A O 1
ATOM 679 N N . ASP A 1 91 ? 11.160 4.107 -17.672 1.00 95.44 91 ASP A N 1
ATOM 680 C CA . ASP A 1 91 ? 10.603 3.604 -18.924 1.00 95.44 91 ASP A CA 1
ATOM 681 C C . ASP A 1 91 ? 10.857 4.564 -20.089 1.00 95.44 91 ASP A C 1
ATOM 683 O O . ASP A 1 91 ? 11.280 4.172 -21.177 1.00 95.44 91 ASP A O 1
ATOM 687 N N . LEU A 1 92 ? 10.641 5.854 -19.851 1.00 94.31 92 LEU A N 1
ATOM 688 C CA . LEU A 1 92 ? 10.801 6.871 -20.876 1.00 94.31 92 LEU A CA 1
ATOM 689 C C . LEU A 1 92 ? 12.282 7.062 -21.249 1.00 94.31 92 LEU A C 1
ATOM 691 O O . LEU A 1 92 ? 12.613 7.266 -22.421 1.00 94.31 92 LEU A O 1
ATOM 695 N N . GLU A 1 93 ? 13.187 6.957 -20.277 1.00 95.00 93 GLU A N 1
ATOM 696 C CA . GLU A 1 93 ? 14.633 6.926 -20.512 1.00 95.00 93 GLU A CA 1
ATOM 697 C C . GLU A 1 93 ? 15.065 5.676 -21.286 1.00 95.00 93 GLU A C 1
ATOM 699 O O . GLU A 1 93 ? 15.799 5.803 -22.271 1.00 95.00 93 GLU A O 1
ATOM 704 N N . ALA A 1 94 ? 14.551 4.499 -20.923 1.00 94.06 94 ALA A N 1
ATOM 705 C CA . ALA A 1 94 ? 14.817 3.247 -21.626 1.00 94.06 94 ALA A CA 1
ATOM 706 C C . ALA A 1 94 ? 14.363 3.317 -23.093 1.00 94.06 94 ALA A C 1
ATOM 708 O O . ALA A 1 94 ? 15.145 3.006 -23.991 1.00 94.06 94 ALA A O 1
ATOM 709 N N . GLN A 1 95 ? 13.158 3.835 -23.360 1.00 92.94 95 GLN A N 1
ATOM 710 C CA . GLN A 1 95 ? 12.656 4.026 -24.725 1.00 92.94 95 GLN A CA 1
ATOM 711 C C . GLN A 1 95 ? 13.519 4.997 -25.545 1.00 92.94 95 GLN A C 1
ATOM 713 O O . GLN A 1 95 ? 13.724 4.800 -26.746 1.00 92.94 95 GLN A O 1
ATOM 718 N N . ARG A 1 96 ? 14.037 6.070 -24.929 1.00 93.75 96 ARG A N 1
ATOM 719 C CA . ARG A 1 96 ? 14.963 6.988 -25.617 1.00 93.75 96 ARG A CA 1
ATOM 720 C C . ARG A 1 96 ? 16.289 6.308 -25.943 1.00 93.75 96 ARG A C 1
ATOM 722 O O . ARG A 1 96 ? 16.797 6.490 -27.050 1.00 93.75 96 ARG A O 1
ATOM 729 N N . ALA A 1 97 ? 16.837 5.541 -25.003 1.00 93.94 97 ALA A N 1
ATOM 730 C CA . ALA A 1 97 ? 18.081 4.806 -25.199 1.00 93.94 97 ALA A CA 1
ATOM 731 C C . ALA A 1 97 ? 17.940 3.740 -26.297 1.00 93.94 97 ALA A C 1
ATOM 733 O O . ALA A 1 97 ? 18.807 3.644 -27.167 1.00 93.94 97 ALA A O 1
ATOM 734 N N . GLU A 1 98 ? 16.825 3.008 -26.311 1.00 93.00 98 GLU A N 1
ATOM 735 C CA . GLU A 1 98 ? 16.508 2.005 -27.331 1.00 93.00 98 GLU A CA 1
ATOM 736 C C . GLU A 1 98 ? 16.437 2.633 -28.729 1.00 93.00 98 GLU A C 1
ATOM 738 O O . GLU A 1 98 ? 17.151 2.199 -29.633 1.00 93.00 98 GLU A O 1
ATOM 743 N N . LYS A 1 99 ? 15.694 3.738 -28.891 1.00 93.12 99 LYS A N 1
ATOM 744 C CA . LYS A 1 99 ? 15.624 4.473 -30.169 1.00 93.12 99 LYS A CA 1
ATOM 745 C C . LYS A 1 99 ? 16.986 4.987 -30.633 1.00 93.12 99 LYS A C 1
ATOM 747 O O . LYS A 1 99 ? 17.300 4.946 -31.824 1.00 93.12 99 LYS A O 1
ATOM 752 N N . ALA A 1 100 ? 17.812 5.485 -29.713 1.00 94.69 100 ALA A N 1
ATOM 753 C CA . ALA A 1 100 ? 19.155 5.952 -30.044 1.00 94.69 100 ALA A CA 1
ATOM 754 C C . ALA A 1 100 ? 20.071 4.797 -30.492 1.00 94.69 100 ALA A C 1
ATOM 756 O O . ALA A 1 100 ? 20.851 4.955 -31.435 1.00 94.69 100 ALA A O 1
ATOM 757 N N . ALA A 1 101 ? 19.969 3.635 -29.841 1.00 94.25 101 ALA A N 1
ATOM 758 C CA . ALA A 1 101 ? 20.710 2.434 -30.211 1.00 94.25 101 ALA A CA 1
ATOM 759 C C . ALA A 1 101 ? 20.261 1.885 -31.574 1.00 94.25 101 ALA A C 1
ATOM 761 O O . ALA A 1 101 ? 21.106 1.553 -32.409 1.00 94.25 101 ALA A O 1
ATOM 762 N N . GLU A 1 102 ? 18.952 1.854 -31.828 1.00 94.25 102 GLU A N 1
ATOM 763 C CA . GLU A 1 102 ? 18.373 1.436 -33.105 1.00 94.25 102 GLU A CA 1
ATOM 764 C C . GLU A 1 102 ? 18.861 2.326 -34.254 1.00 94.25 102 GLU A C 1
ATOM 766 O O . GLU A 1 102 ? 19.364 1.818 -35.259 1.00 94.25 102 GLU A O 1
ATOM 771 N N . LYS A 1 103 ? 18.841 3.654 -34.066 1.00 94.69 103 LYS A N 1
ATOM 772 C CA . LYS A 1 103 ? 19.350 4.610 -35.059 1.00 94.69 103 LYS A CA 1
ATOM 773 C C . LYS A 1 103 ? 20.829 4.378 -35.381 1.00 94.69 103 LYS A C 1
ATOM 775 O O . LYS A 1 103 ? 21.193 4.288 -36.551 1.00 94.69 103 LYS A O 1
ATOM 780 N N . LYS A 1 104 ? 21.679 4.206 -34.360 1.00 94.19 104 LYS A N 1
ATOM 781 C CA . LYS A 1 104 ? 23.113 3.913 -34.557 1.00 94.19 104 LYS A CA 1
ATOM 782 C C . LYS A 1 104 ? 23.343 2.597 -35.299 1.00 94.19 104 LYS A C 1
ATOM 784 O O . LYS A 1 104 ? 24.267 2.495 -36.105 1.00 94.19 104 LYS A O 1
ATOM 789 N N . LYS A 1 105 ? 22.531 1.573 -35.021 1.00 93.44 105 LYS A N 1
ATOM 790 C CA . LYS A 1 105 ? 22.620 0.278 -35.708 1.00 93.44 105 LYS A CA 1
ATOM 791 C C . LYS A 1 105 ? 22.219 0.408 -37.180 1.00 93.44 105 LYS A C 1
ATOM 793 O O . LYS A 1 105 ? 22.895 -0.163 -38.034 1.00 93.44 105 LYS A O 1
ATOM 798 N N . ALA A 1 106 ? 21.177 1.187 -37.473 1.00 93.88 106 ALA A N 1
ATOM 799 C CA . ALA A 1 106 ? 20.738 1.472 -38.836 1.00 93.88 106 ALA A CA 1
ATOM 800 C C . ALA A 1 106 ? 21.789 2.266 -39.635 1.00 93.88 106 ALA A C 1
ATOM 802 O O . ALA A 1 106 ? 22.104 1.883 -40.760 1.00 93.88 106 ALA A O 1
ATOM 803 N N . GLU A 1 107 ? 22.385 3.307 -39.043 1.00 93.62 107 GLU A N 1
ATOM 804 C CA . GLU A 1 107 ? 23.454 4.103 -39.671 1.00 93.62 107 GLU A CA 1
ATOM 805 C C . GLU A 1 107 ? 24.672 3.234 -40.024 1.00 93.62 107 GLU A C 1
ATOM 807 O O . GLU A 1 107 ? 25.099 3.218 -41.178 1.00 93.62 107 GLU A O 1
ATOM 812 N N . LYS A 1 108 ? 25.164 2.414 -39.082 1.00 92.12 108 LYS A N 1
ATOM 813 C CA . LYS A 1 108 ? 26.280 1.484 -39.341 1.00 92.12 108 LYS A CA 1
ATOM 814 C C . LYS A 1 108 ? 25.964 0.459 -40.431 1.00 92.12 108 LYS A C 1
ATOM 816 O O . LYS A 1 108 ? 26.836 0.107 -41.223 1.00 92.12 108 LYS A O 1
ATOM 821 N N . ALA A 1 109 ? 24.731 -0.047 -40.475 1.00 92.00 109 ALA A N 1
ATOM 822 C CA . ALA A 1 109 ? 24.316 -0.993 -41.508 1.00 92.00 109 ALA A CA 1
ATOM 823 C C . ALA A 1 109 ? 24.263 -0.337 -42.899 1.00 92.00 109 ALA A C 1
ATOM 825 O O . ALA A 1 109 ? 24.648 -0.967 -43.886 1.00 92.00 109 ALA A O 1
ATOM 826 N N . ALA A 1 110 ? 23.817 0.919 -42.981 1.00 91.31 110 ALA A N 1
ATOM 827 C CA . ALA A 1 110 ? 23.796 1.685 -44.224 1.00 91.31 110 ALA A CA 1
ATOM 828 C C . ALA A 1 110 ? 25.214 2.007 -44.722 1.00 91.31 110 ALA A C 1
ATOM 830 O O . ALA A 1 110 ? 25.505 1.813 -45.902 1.00 91.31 110 ALA A O 1
ATOM 831 N N . GLU A 1 111 ? 26.109 2.421 -43.822 1.00 89.94 111 GLU A N 1
ATOM 832 C CA . GLU A 1 111 ? 27.514 2.693 -44.140 1.00 89.94 111 GLU A CA 1
ATOM 833 C C . GLU A 1 111 ? 28.231 1.434 -44.644 1.00 89.94 111 GLU A C 1
ATOM 835 O O . GLU A 1 111 ? 28.871 1.467 -45.695 1.00 89.94 111 GLU A O 1
ATOM 840 N N . LYS A 1 112 ? 28.029 0.287 -43.977 1.00 89.69 112 LYS A N 1
ATOM 841 C CA . LYS A 1 112 ? 28.586 -0.999 -44.420 1.00 89.69 112 LYS A CA 1
ATOM 842 C C . LYS A 1 112 ? 28.102 -1.388 -45.823 1.00 89.69 112 LYS A C 1
ATOM 844 O O . LYS A 1 112 ? 28.910 -1.803 -46.647 1.00 89.69 112 LYS A O 1
ATOM 849 N N . LYS A 1 113 ? 26.807 -1.214 -46.118 1.00 89.12 113 LYS A N 1
ATOM 850 C CA . LYS A 1 113 ? 26.249 -1.489 -47.455 1.00 89.12 113 LYS A CA 1
ATOM 851 C C . LYS A 1 113 ? 26.824 -0.569 -48.533 1.00 89.12 113 LYS A C 1
ATOM 853 O O . LYS A 1 113 ? 27.052 -1.021 -49.651 1.00 89.12 113 LYS A O 1
ATOM 858 N N . LYS A 1 114 ? 27.053 0.710 -48.216 1.00 86.44 114 LYS A N 1
ATOM 859 C CA . LYS A 1 114 ? 27.662 1.668 -49.151 1.00 86.44 114 LYS A CA 1
ATOM 860 C C . LYS A 1 114 ? 29.119 1.301 -49.445 1.00 86.44 114 LYS A C 1
ATOM 862 O O . LYS A 1 114 ? 29.491 1.255 -50.611 1.00 86.44 114 LYS A O 1
ATOM 867 N N . ALA A 1 115 ? 29.888 0.945 -48.415 1.00 83.38 115 ALA A N 1
ATOM 868 C CA . ALA A 1 115 ? 31.273 0.500 -48.561 1.00 83.38 115 ALA A CA 1
ATOM 869 C C . ALA A 1 115 ? 31.396 -0.818 -49.351 1.00 83.38 115 ALA A C 1
ATOM 871 O O . ALA A 1 115 ? 32.264 -0.939 -50.208 1.00 83.38 115 ALA A O 1
ATOM 872 N N . GLU A 1 116 ? 30.506 -1.793 -49.121 1.00 83.25 116 GLU A N 1
ATOM 873 C CA . GLU A 1 116 ? 30.467 -3.036 -49.912 1.00 83.25 116 GLU A CA 1
ATOM 874 C C . GLU A 1 116 ? 30.120 -2.771 -51.390 1.00 83.25 116 GLU A C 1
ATOM 876 O O . GLU A 1 116 ? 30.697 -3.409 -52.272 1.00 83.25 116 GLU A O 1
ATOM 881 N N . LYS A 1 117 ? 29.227 -1.811 -51.680 1.00 81.75 117 LYS A N 1
ATOM 882 C CA . LYS A 1 117 ? 28.871 -1.425 -53.057 1.00 81.75 117 LYS A CA 1
ATOM 883 C C . LYS A 1 117 ? 30.022 -0.715 -53.773 1.00 81.75 117 LYS A C 1
ATOM 885 O O . LYS A 1 117 ? 30.337 -1.089 -54.896 1.00 81.75 117 LYS A O 1
ATOM 890 N N . GLU A 1 118 ? 30.675 0.245 -53.117 1.00 78.19 118 GLU A N 1
ATOM 891 C CA . GLU A 1 118 ? 31.850 0.944 -53.665 1.00 78.19 118 GLU A CA 1
ATOM 892 C C . GLU A 1 118 ? 33.019 -0.029 -53.904 1.00 78.19 118 GLU A C 1
ATOM 894 O O . GLU A 1 118 ? 33.623 -0.013 -54.973 1.00 78.19 118 GLU A O 1
ATOM 899 N N . ALA A 1 119 ? 33.280 -0.960 -52.979 1.00 76.31 119 ALA A N 1
ATOM 900 C CA . ALA A 1 119 ? 34.319 -1.979 -53.153 1.00 76.31 119 ALA A CA 1
ATOM 901 C C . ALA A 1 119 ? 34.003 -2.989 -54.277 1.00 76.31 119 ALA A C 1
ATOM 903 O O . ALA A 1 119 ? 34.916 -3.496 -54.935 1.00 76.31 119 ALA A O 1
ATOM 904 N N . ALA A 1 120 ? 32.725 -3.308 -54.505 1.00 76.62 120 ALA A N 1
ATOM 905 C CA . ALA A 1 120 ? 32.302 -4.149 -55.622 1.00 76.62 120 ALA A CA 1
ATOM 906 C C . ALA A 1 120 ? 32.442 -3.419 -56.970 1.00 76.62 120 ALA A C 1
ATOM 908 O O . ALA A 1 120 ? 32.908 -4.019 -57.937 1.00 76.62 120 ALA A O 1
ATOM 909 N N . GLU A 1 121 ? 32.097 -2.131 -57.025 1.00 75.06 121 GLU A N 1
ATOM 910 C CA . GLU A 1 121 ? 32.255 -1.290 -58.218 1.00 75.06 121 GLU A CA 1
ATOM 911 C C . GLU A 1 121 ? 33.742 -1.105 -58.580 1.00 75.06 121 GLU A C 1
ATOM 913 O O . GLU A 1 121 ? 34.112 -1.336 -59.731 1.00 75.06 121 GLU A O 1
ATOM 918 N N . GLU A 1 122 ? 34.623 -0.848 -57.603 1.00 70.69 122 GLU A N 1
ATOM 919 C CA . GLU A 1 122 ? 36.075 -0.721 -57.834 1.00 70.69 122 GLU A CA 1
ATOM 920 C C . GLU A 1 122 ? 36.714 -2.040 -58.330 1.00 70.69 122 GLU A C 1
ATOM 922 O O . GLU A 1 122 ? 37.641 -2.041 -59.146 1.00 70.69 122 GLU A O 1
ATOM 927 N N . ARG A 1 123 ? 36.199 -3.196 -57.884 1.00 71.88 123 ARG A N 1
ATOM 928 C CA . ARG A 1 123 ? 36.613 -4.521 -58.387 1.00 71.88 123 ARG A CA 1
ATOM 929 C C . ARG A 1 123 ? 36.163 -4.775 -59.827 1.00 71.88 123 ARG A C 1
ATOM 931 O O . ARG A 1 123 ? 36.925 -5.361 -60.594 1.00 71.88 123 ARG A O 1
ATOM 938 N N . ILE A 1 124 ? 34.960 -4.338 -60.202 1.00 71.88 124 ILE A N 1
ATOM 939 C CA . ILE A 1 124 ? 34.448 -4.454 -61.578 1.00 71.88 124 ILE A CA 1
ATOM 940 C C . ILE A 1 124 ? 35.235 -3.534 -62.524 1.00 71.88 124 ILE A C 1
ATOM 942 O O . ILE A 1 124 ? 35.533 -3.920 -63.656 1.00 71.88 124 ILE A O 1
ATOM 946 N N . GLU A 1 125 ? 35.622 -2.346 -62.060 1.00 62.09 125 GLU A N 1
ATOM 947 C CA . GLU A 1 125 ? 36.420 -1.395 -62.838 1.00 62.09 125 GLU A CA 1
ATOM 948 C C . GLU A 1 125 ? 37.856 -1.898 -63.071 1.00 62.09 125 GLU A C 1
ATOM 950 O O . GLU A 1 125 ? 38.329 -1.903 -64.210 1.00 62.09 125 GLU A O 1
ATOM 955 N N . LYS A 1 126 ? 38.514 -2.454 -62.042 1.00 60.56 126 LYS A N 1
ATOM 956 C CA . LYS A 1 126 ? 39.828 -3.114 -62.191 1.00 60.56 126 LYS A CA 1
ATOM 957 C C . LYS A 1 126 ? 39.790 -4.329 -63.125 1.00 60.56 126 LYS A C 1
ATOM 959 O O . LYS A 1 126 ? 40.734 -4.519 -63.885 1.00 60.56 126 LYS A O 1
ATOM 964 N N . ALA A 1 127 ? 38.710 -5.114 -63.127 1.00 58.44 127 ALA A N 1
ATOM 965 C CA . ALA A 1 127 ? 38.565 -6.264 -64.027 1.00 58.44 127 ALA A CA 1
ATOM 966 C C . ALA A 1 127 ? 38.378 -5.865 -65.508 1.00 58.44 127 ALA A C 1
ATOM 968 O O . ALA A 1 127 ? 38.803 -6.599 -66.402 1.00 58.44 127 ALA A O 1
ATOM 969 N N . LYS A 1 128 ? 37.795 -4.690 -65.795 1.00 51.78 128 LYS A N 1
ATOM 970 C CA . LYS A 1 128 ? 37.659 -4.169 -67.170 1.00 51.78 128 LYS A CA 1
ATOM 971 C C . LYS A 1 128 ? 38.974 -3.659 -67.767 1.00 51.78 128 LYS A C 1
ATOM 973 O O . LYS A 1 128 ? 39.168 -3.795 -68.971 1.00 51.78 128 LYS A O 1
ATOM 978 N N . VAL A 1 129 ? 39.887 -3.126 -66.952 1.00 46.41 129 VAL A N 1
ATOM 979 C CA . VAL A 1 129 ? 41.216 -2.669 -67.412 1.00 46.41 129 VAL A CA 1
ATOM 980 C C . VAL A 1 129 ? 42.122 -3.844 -67.814 1.00 46.41 129 VAL A C 1
ATOM 982 O O . VAL A 1 129 ? 43.007 -3.680 -68.644 1.00 46.41 129 VAL A O 1
ATOM 985 N N . SER A 1 130 ? 41.862 -5.054 -67.316 1.00 45.06 130 SER A N 1
ATOM 986 C CA . SER A 1 130 ? 42.619 -6.265 -67.672 1.00 45.06 130 SER A CA 1
ATOM 987 C C . SER A 1 130 ? 42.137 -6.981 -68.947 1.00 45.06 130 SER A C 1
ATOM 989 O O . SER A 1 130 ? 42.672 -8.034 -69.269 1.00 45.06 130 SER A O 1
ATOM 991 N N . THR A 1 131 ? 41.136 -6.454 -69.669 1.00 35.28 131 THR A N 1
ATOM 992 C CA . THR A 1 131 ? 40.511 -7.122 -70.843 1.00 35.28 131 THR A CA 1
ATOM 993 C C . THR A 1 131 ? 40.751 -6.371 -72.169 1.00 35.28 131 THR A C 1
ATOM 995 O O . THR A 1 131 ? 40.047 -6.571 -73.152 1.00 35.28 131 THR A O 1
ATOM 998 N N . SER A 1 132 ? 41.759 -5.498 -72.235 1.00 36.22 132 SER A N 1
ATOM 999 C CA . SER A 1 132 ? 42.107 -4.742 -73.448 1.00 36.22 132 SER A CA 1
ATOM 1000 C C . SER A 1 132 ? 43.558 -4.978 -73.875 1.00 36.22 132 SER A C 1
ATOM 1002 O O . SER A 1 132 ? 44.298 -4.022 -74.076 1.00 36.22 132 SER A O 1
ATOM 1004 N N . GLU A 1 133 ? 43.979 -6.232 -74.044 1.00 34.94 133 GLU A N 1
ATOM 1005 C CA . GLU A 1 133 ? 45.049 -6.529 -75.001 1.00 34.94 133 GLU A CA 1
ATOM 1006 C C . GLU A 1 133 ? 45.006 -7.984 -75.482 1.00 34.94 133 GLU A C 1
ATOM 1008 O O . GLU A 1 133 ? 45.039 -8.927 -74.699 1.00 34.94 133 GLU A O 1
ATOM 1013 N N . SER A 1 134 ? 44.974 -8.096 -76.811 1.00 29.62 134 SER A N 1
ATOM 1014 C CA . SER A 1 134 ? 45.183 -9.267 -77.663 1.00 29.62 134 SER A CA 1
ATOM 1015 C C . SER A 1 134 ? 44.099 -10.346 -77.715 1.00 29.62 134 SER A C 1
ATOM 1017 O O . SER A 1 134 ? 43.864 -11.110 -76.784 1.00 29.62 134 SER A O 1
ATOM 1019 N N . GLY A 1 135 ? 43.484 -10.428 -78.896 1.00 29.22 135 GLY A N 1
ATOM 1020 C CA . GLY A 1 135 ? 42.640 -11.531 -79.313 1.00 29.22 135 GLY A CA 1
ATOM 1021 C C . GLY A 1 135 ? 43.404 -12.732 -79.880 1.00 29.22 135 GLY A C 1
ATOM 1022 O O . GLY A 1 135 ? 44.631 -12.759 -79.937 1.00 29.22 135 GLY A O 1
ATOM 1023 N N . GLU A 1 136 ? 42.557 -13.649 -80.348 1.00 27.86 136 GLU A N 1
ATOM 1024 C CA . GLU A 1 136 ? 42.747 -14.831 -81.201 1.00 27.86 136 GLU A CA 1
ATOM 1025 C C . GLU A 1 136 ? 43.157 -16.182 -80.576 1.00 27.86 136 GLU A C 1
ATOM 1027 O O . GLU A 1 136 ? 44.315 -16.498 -80.335 1.00 27.86 136 GLU A O 1
ATOM 1032 N N . VAL A 1 137 ? 42.097 -16.980 -80.361 1.00 33.84 137 VAL A N 1
ATOM 1033 C CA . VAL A 1 137 ? 41.871 -18.396 -80.725 1.00 33.84 137 VAL A CA 1
ATOM 1034 C C . VAL A 1 137 ? 43.084 -19.291 -81.010 1.00 33.84 137 VAL A C 1
ATOM 1036 O O . VAL A 1 137 ? 43.793 -19.126 -81.996 1.00 33.84 137 VAL A O 1
ATOM 1039 N N . SER A 1 138 ? 43.163 -20.397 -80.268 1.00 29.44 138 SER A N 1
ATOM 1040 C CA . SER A 1 138 ? 43.395 -21.715 -80.870 1.00 29.44 138 SER A CA 1
ATOM 1041 C C . SER A 1 138 ? 42.693 -22.812 -80.070 1.00 29.44 138 SER A C 1
ATOM 1043 O O . SER A 1 138 ? 42.536 -22.730 -78.853 1.00 29.44 138 SER A O 1
ATOM 1045 N N . ASP A 1 139 ? 42.190 -23.754 -80.853 1.00 26.31 139 ASP A N 1
ATOM 1046 C CA . ASP A 1 139 ? 41.293 -24.858 -80.550 1.00 26.31 139 ASP A CA 1
ATOM 1047 C C . ASP A 1 139 ? 42.013 -26.047 -79.884 1.00 26.31 139 ASP A C 1
ATOM 1049 O O . ASP A 1 139 ? 43.242 -26.091 -79.814 1.00 26.31 139 ASP A O 1
ATOM 1053 N N . GLU A 1 140 ? 41.205 -27.050 -79.536 1.00 27.88 140 GLU A N 1
ATOM 1054 C CA . GLU 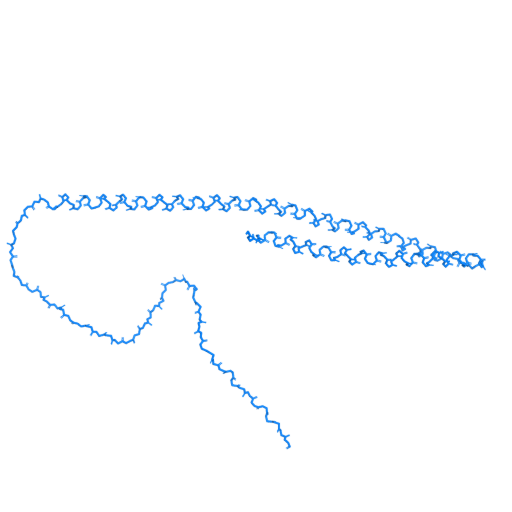A 1 140 ? 41.552 -28.471 -79.381 1.00 27.88 140 GLU A CA 1
ATOM 1055 C C . GLU A 1 140 ? 41.794 -29.036 -77.955 1.00 27.88 140 GLU A C 1
ATOM 1057 O O . GLU A 1 140 ? 42.898 -29.093 -77.417 1.00 27.88 140 GLU A O 1
ATOM 1062 N N . ALA A 1 141 ? 40.699 -29.628 -77.461 1.00 25.83 141 ALA A N 1
ATOM 1063 C CA . ALA A 1 141 ? 40.590 -30.962 -76.854 1.00 25.83 141 ALA A CA 1
ATOM 1064 C C . ALA A 1 141 ? 40.739 -31.198 -75.335 1.00 25.83 141 ALA A C 1
ATOM 1066 O O . ALA A 1 141 ? 41.712 -30.850 -74.674 1.00 25.83 141 ALA A O 1
ATOM 1067 N N . ALA A 1 142 ? 39.771 -32.016 -74.890 1.00 25.91 142 ALA A N 1
ATOM 1068 C CA . ALA A 1 142 ? 39.647 -32.787 -73.651 1.00 25.91 142 ALA A CA 1
ATOM 1069 C C . ALA A 1 142 ? 39.243 -31.975 -72.403 1.00 25.91 142 ALA A C 1
ATOM 1071 O O . ALA A 1 142 ? 39.942 -31.079 -71.966 1.00 25.91 142 ALA A O 1
ATOM 1072 N N . SER A 1 143 ? 38.129 -32.235 -71.721 1.00 34.97 143 SER A N 1
ATOM 1073 C CA . SER A 1 143 ? 37.233 -33.390 -71.723 1.00 34.97 143 SER A CA 1
ATOM 1074 C C . SER A 1 143 ? 35.885 -32.972 -71.140 1.00 34.97 143 SER A C 1
ATOM 1076 O O . SER A 1 143 ? 35.821 -32.384 -70.059 1.00 34.97 143 SER A O 1
ATOM 1078 N N . VAL A 1 144 ? 34.819 -33.318 -71.854 1.00 31.11 144 VAL A N 1
ATOM 1079 C CA . VAL A 1 144 ? 33.438 -33.244 -71.388 1.00 31.11 144 VAL A CA 1
ATOM 1080 C C . VAL A 1 144 ? 33.218 -34.270 -70.272 1.00 31.11 144 VAL A C 1
ATOM 1082 O O . VAL A 1 144 ? 33.631 -35.422 -70.387 1.00 31.11 144 VAL A O 1
ATOM 1085 N N . SER A 1 145 ? 32.541 -33.861 -69.205 1.00 32.44 145 SER A N 1
ATOM 1086 C CA . SER A 1 145 ? 31.693 -34.769 -68.437 1.00 32.44 145 SER A CA 1
ATOM 1087 C C . SER A 1 145 ? 30.513 -33.964 -67.912 1.00 32.44 145 SER A C 1
ATOM 1089 O O . SER A 1 145 ? 30.582 -33.282 -66.890 1.00 32.44 145 SER A O 1
ATOM 1091 N N . THR A 1 146 ? 29.453 -33.971 -68.709 1.00 35.09 146 THR A N 1
ATOM 1092 C CA . THR A 1 146 ? 28.097 -33.633 -68.297 1.00 35.09 146 THR A CA 1
ATOM 1093 C C . THR A 1 146 ? 27.331 -34.926 -68.060 1.00 35.09 146 THR A C 1
ATOM 1095 O O . THR A 1 146 ? 27.576 -35.915 -68.741 1.00 35.09 146 THR A O 1
ATOM 1098 N N . GLU A 1 147 ? 26.339 -34.813 -67.182 1.00 30.64 147 GLU A N 1
ATOM 1099 C CA . GLU A 1 147 ? 25.264 -35.755 -66.852 1.00 30.64 147 GLU A CA 1
ATOM 1100 C C . GLU A 1 147 ? 25.462 -36.618 -65.608 1.00 30.64 147 GLU A C 1
ATOM 1102 O O . GLU A 1 147 ? 26.417 -37.369 -65.445 1.00 30.64 147 GLU A O 1
ATOM 1107 N N . GLY A 1 148 ? 24.465 -36.502 -64.728 1.00 30.69 148 GLY A N 1
ATOM 1108 C CA . GLY A 1 148 ? 24.316 -37.344 -63.556 1.00 30.69 148 GLY A CA 1
ATOM 1109 C C . GLY A 1 148 ? 23.432 -36.728 -62.483 1.00 30.69 148 GLY A C 1
ATOM 1110 O O . GLY A 1 148 ? 23.854 -36.606 -61.339 1.00 30.69 148 GLY A O 1
ATOM 1111 N N . THR A 1 149 ? 22.204 -36.329 -62.823 1.00 37.75 149 THR A N 1
ATOM 1112 C CA . THR A 1 149 ? 21.147 -36.222 -61.814 1.00 37.75 149 THR A CA 1
ATOM 1113 C C . THR A 1 149 ? 20.929 -37.610 -61.218 1.00 37.75 149 THR A C 1
ATOM 1115 O O . THR A 1 149 ? 20.488 -38.517 -61.918 1.00 37.75 149 THR A O 1
ATOM 1118 N N . VAL A 1 150 ? 21.185 -37.769 -59.923 1.00 36.34 150 VAL A N 1
ATOM 1119 C CA . VAL A 1 150 ? 20.539 -38.810 -59.123 1.00 36.34 150 VAL A CA 1
ATOM 1120 C C . VAL A 1 150 ? 20.048 -38.150 -57.846 1.00 36.34 150 VAL A C 1
ATOM 1122 O O . VAL A 1 150 ? 20.802 -37.874 -56.918 1.00 36.34 150 VAL A O 1
ATOM 1125 N N . LEU A 1 151 ? 18.759 -37.819 -57.865 1.00 45.91 151 LEU A N 1
ATOM 1126 C CA . LEU A 1 151 ? 17.959 -37.649 -56.666 1.00 45.91 151 LEU A CA 1
ATOM 1127 C C . LEU A 1 151 ? 17.841 -39.037 -56.034 1.00 45.91 151 LEU A C 1
ATOM 1129 O O . LEU A 1 151 ? 17.090 -39.866 -56.541 1.00 45.91 151 LEU A O 1
ATOM 1133 N N . ASP A 1 152 ? 18.562 -39.285 -54.946 1.00 40.94 152 ASP A N 1
ATOM 1134 C CA . ASP A 1 152 ? 18.086 -40.233 -53.946 1.00 40.94 152 ASP A CA 1
ATOM 1135 C C . ASP A 1 152 ? 18.140 -39.569 -52.574 1.00 40.94 152 ASP A C 1
ATOM 1137 O O . ASP A 1 152 ? 19.072 -38.837 -52.233 1.00 40.94 152 ASP A O 1
ATOM 1141 N N . GLY A 1 153 ? 17.022 -39.691 -51.875 1.00 50.69 153 GLY A N 1
ATOM 1142 C CA . GLY A 1 153 ? 16.590 -38.762 -50.850 1.00 50.69 153 GLY A CA 1
ATOM 1143 C C . GLY A 1 153 ? 17.409 -38.837 -49.571 1.00 50.69 153 GLY A C 1
ATOM 1144 O O . GLY A 1 153 ? 17.498 -39.882 -48.942 1.00 50.69 153 GLY A O 1
ATOM 1145 N N . ALA A 1 154 ? 17.891 -37.681 -49.121 1.00 39.41 154 ALA A N 1
ATOM 1146 C CA . ALA A 1 154 ? 17.981 -37.337 -47.706 1.00 39.41 154 ALA A CA 1
ATOM 1147 C C . ALA A 1 154 ? 18.281 -35.839 -47.577 1.00 39.41 154 ALA A C 1
ATOM 1149 O O . ALA A 1 154 ? 19.396 -35.379 -47.802 1.00 39.41 154 ALA A O 1
ATOM 1150 N N . SER A 1 155 ? 17.270 -35.063 -47.203 1.00 44.44 155 SER A N 1
ATOM 1151 C CA . SER A 1 155 ? 17.450 -33.707 -46.693 1.00 44.44 155 SER A CA 1
ATOM 1152 C C . SER A 1 155 ? 18.095 -33.771 -45.308 1.00 44.44 155 SER A C 1
ATOM 1154 O O . SER A 1 155 ? 17.472 -34.290 -44.381 1.00 44.44 155 SER A O 1
ATOM 1156 N N . ILE A 1 156 ? 19.301 -33.221 -45.151 1.00 36.41 156 ILE A N 1
ATOM 1157 C CA . ILE A 1 156 ? 19.863 -32.895 -43.835 1.00 36.41 156 ILE A CA 1
ATOM 1158 C C . ILE A 1 156 ? 20.461 -31.488 -43.904 1.00 36.41 156 ILE A C 1
ATOM 1160 O O . ILE A 1 156 ? 21.631 -31.296 -44.224 1.00 36.41 156 ILE A O 1
ATOM 1164 N N . ASP A 1 157 ? 19.618 -30.509 -43.591 1.00 37.84 157 ASP A N 1
ATOM 1165 C CA . ASP A 1 157 ? 20.055 -29.247 -43.002 1.00 37.84 157 ASP A CA 1
ATOM 1166 C C . ASP A 1 157 ? 20.348 -29.495 -41.520 1.00 37.84 157 ASP A C 1
ATOM 1168 O O . ASP A 1 157 ? 19.552 -30.159 -40.864 1.00 37.84 157 ASP A O 1
ATOM 1172 N N . ILE A 1 158 ? 21.460 -28.957 -41.007 1.00 35.06 158 ILE A N 1
ATOM 1173 C CA . ILE A 1 158 ? 21.631 -28.367 -39.662 1.00 35.06 158 ILE A CA 1
ATOM 1174 C C . ILE A 1 158 ? 23.100 -27.946 -39.541 1.00 35.06 158 ILE A C 1
ATOM 1176 O O . ILE A 1 158 ? 23.970 -28.806 -39.509 1.00 35.06 158 ILE A O 1
ATOM 1180 N N . VAL A 1 159 ? 23.364 -26.637 -39.474 1.00 40.34 159 VAL A N 1
ATOM 1181 C CA . VAL A 1 159 ? 23.857 -25.875 -38.297 1.00 40.34 159 VAL A CA 1
ATOM 1182 C C . VAL A 1 159 ? 23.951 -24.408 -38.752 1.00 40.34 159 VAL A C 1
ATOM 1184 O O . VAL A 1 159 ? 24.528 -24.122 -39.787 1.00 40.34 159 VAL A O 1
ATOM 1187 N N . SER A 1 160 ? 23.408 -23.393 -38.086 1.00 40.00 160 SER A N 1
ATOM 1188 C CA . SER A 1 160 ? 23.419 -23.118 -36.658 1.00 40.00 160 SER A CA 1
ATOM 1189 C C . SER A 1 160 ? 22.364 -22.044 -36.345 1.00 40.00 160 SER A C 1
ATOM 1191 O O . SER A 1 160 ? 22.163 -21.113 -37.122 1.00 40.00 160 SER A O 1
ATOM 1193 N N . SER A 1 161 ? 21.736 -22.165 -35.173 1.00 45.66 161 SER A N 1
ATOM 1194 C CA . SER A 1 161 ? 20.950 -21.136 -34.472 1.00 45.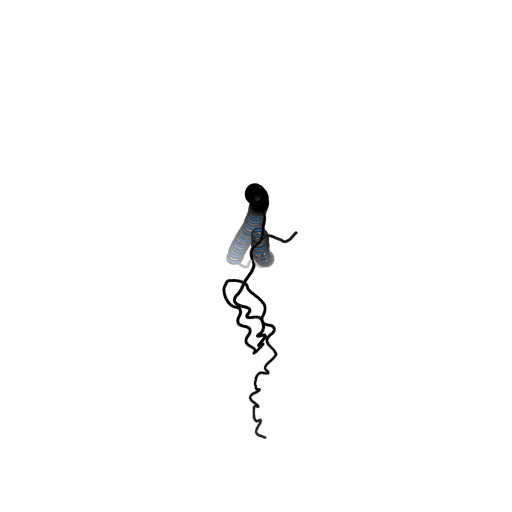66 161 SER A CA 1
ATOM 1195 C C . SER A 1 161 ? 19.762 -20.501 -35.219 1.00 45.66 161 SER A C 1
ATOM 1197 O O . SER A 1 161 ? 19.869 -19.424 -35.799 1.00 45.66 161 SER A O 1
ATOM 1199 N N . GLY A 1 162 ? 18.583 -21.112 -35.083 1.00 32.41 162 GLY A N 1
ATOM 1200 C CA . GLY A 1 162 ? 17.304 -20.494 -35.435 1.00 32.41 162 GLY A CA 1
ATOM 1201 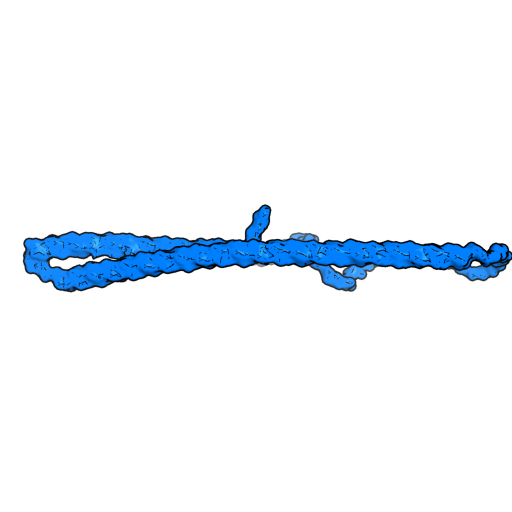C C . GLY A 1 162 ? 16.120 -21.378 -35.049 1.00 32.41 162 GLY A C 1
ATOM 1202 O O . GLY A 1 162 ? 15.936 -22.450 -35.613 1.00 32.41 162 GLY A O 1
ATOM 1203 N N . ILE A 1 163 ? 15.335 -20.933 -34.067 1.00 47.16 163 ILE A N 1
ATOM 1204 C CA . ILE A 1 163 ? 14.049 -21.520 -33.661 1.00 47.16 163 ILE A CA 1
ATOM 1205 C C . ILE A 1 163 ? 13.130 -21.641 -34.877 1.00 47.16 163 ILE A C 1
ATOM 1207 O O . ILE A 1 163 ? 12.833 -20.628 -35.504 1.00 47.16 163 ILE A O 1
ATOM 1211 N N . THR A 1 164 ? 12.607 -22.838 -35.150 1.00 35.56 164 THR A N 1
ATOM 1212 C CA . THR A 1 164 ? 11.357 -22.998 -35.903 1.00 35.56 164 THR A CA 1
ATOM 1213 C C . THR A 1 164 ? 10.521 -24.156 -35.363 1.00 35.56 164 THR A C 1
ATOM 1215 O O . THR A 1 164 ? 11.009 -25.121 -34.781 1.00 35.56 164 THR A O 1
ATOM 1218 N N . VAL A 1 165 ? 9.218 -23.935 -35.475 1.00 45.31 165 VAL A N 1
ATOM 1219 C CA . VAL A 1 165 ? 8.106 -24.574 -34.780 1.00 45.31 165 VAL A CA 1
ATOM 1220 C C . VAL A 1 165 ? 7.888 -26.000 -35.281 1.00 45.31 165 VAL A C 1
ATOM 1222 O O . VAL A 1 165 ? 7.627 -26.215 -36.461 1.00 45.31 165 VAL A O 1
ATOM 1225 N N . SER A 1 166 ? 7.930 -26.964 -34.360 1.00 39.09 166 SER A N 1
ATOM 1226 C CA . SER A 1 166 ? 7.493 -28.335 -34.617 1.00 39.09 166 SER A CA 1
ATOM 1227 C C . SER A 1 166 ? 5.969 -28.367 -34.751 1.00 39.09 166 SER A C 1
ATOM 1229 O O . SER A 1 166 ? 5.243 -28.282 -33.761 1.00 39.09 166 SER A O 1
ATOM 1231 N N . THR A 1 167 ? 5.476 -28.486 -35.983 1.00 52.06 167 THR A N 1
ATOM 1232 C CA . THR A 1 167 ? 4.136 -29.021 -36.259 1.00 52.06 167 THR A CA 1
ATOM 1233 C C . THR A 1 167 ? 4.246 -30.544 -36.298 1.00 52.06 167 THR A C 1
ATOM 1235 O O . THR A 1 167 ? 4.237 -31.179 -37.346 1.00 52.06 167 THR A O 1
ATOM 1238 N N . GLY A 1 168 ? 4.434 -31.131 -35.115 1.00 36.91 168 GLY A N 1
ATOM 1239 C CA . GLY A 1 168 ? 4.403 -32.574 -34.915 1.00 36.91 168 GLY A CA 1
ATOM 1240 C C . GLY A 1 168 ? 2.963 -33.068 -34.832 1.00 36.91 168 GLY A C 1
ATOM 1241 O O . GLY A 1 168 ? 2.176 -32.569 -34.029 1.00 36.91 168 GLY A O 1
ATOM 1242 N N . ALA A 1 169 ? 2.633 -34.038 -35.680 1.00 38.91 169 ALA A N 1
ATOM 1243 C CA . ALA A 1 169 ? 1.379 -34.772 -35.687 1.00 38.91 169 ALA A CA 1
ATOM 1244 C C . ALA A 1 169 ? 0.979 -35.270 -34.285 1.00 38.91 169 ALA A C 1
ATOM 1246 O O . ALA A 1 169 ? 1.814 -35.710 -33.494 1.00 38.91 169 ALA A O 1
ATOM 1247 N N . VAL A 1 170 ? -0.325 -35.218 -34.005 1.00 40.66 170 VAL A N 1
ATOM 1248 C CA . VAL A 1 170 ? -0.946 -35.788 -32.807 1.00 40.66 170 VAL A CA 1
ATOM 1249 C C . VAL A 1 170 ? -0.739 -37.302 -32.832 1.00 40.66 170 VAL A C 1
ATOM 1251 O O . VAL A 1 170 ? -1.402 -38.009 -33.584 1.00 40.66 170 VAL A O 1
ATOM 1254 N N . SER A 1 171 ? 0.183 -37.798 -32.010 1.00 42.53 171 SER A N 1
ATOM 1255 C CA . SER A 1 171 ? 0.179 -39.194 -31.582 1.00 42.53 171 SER A CA 1
ATOM 1256 C C . SER A 1 171 ? -0.670 -39.267 -30.318 1.00 42.53 171 SER A C 1
ATOM 1258 O O . SER A 1 171 ? -0.330 -38.666 -29.298 1.00 42.53 171 SER A O 1
ATOM 1260 N N . GLU A 1 172 ? -1.802 -39.958 -30.413 1.00 46.41 172 GLU A N 1
ATOM 1261 C CA . GLU A 1 172 ? -2.713 -40.240 -29.304 1.00 46.41 172 GLU A CA 1
ATOM 1262 C C . GLU A 1 172 ? -1.954 -40.836 -28.104 1.00 46.41 172 GLU A C 1
ATOM 1264 O O . GLU A 1 172 ? -1.099 -41.710 -28.287 1.00 46.41 172 GLU A O 1
ATOM 1269 N N . PRO A 1 173 ? -2.256 -40.431 -26.857 1.00 47.25 173 PRO A N 1
ATOM 1270 C CA . PRO A 1 173 ? -1.837 -41.214 -25.711 1.00 47.25 173 PRO A CA 1
ATOM 1271 C C . PRO A 1 173 ? -2.655 -42.509 -25.695 1.00 47.25 173 PRO A C 1
ATOM 1273 O O . PRO 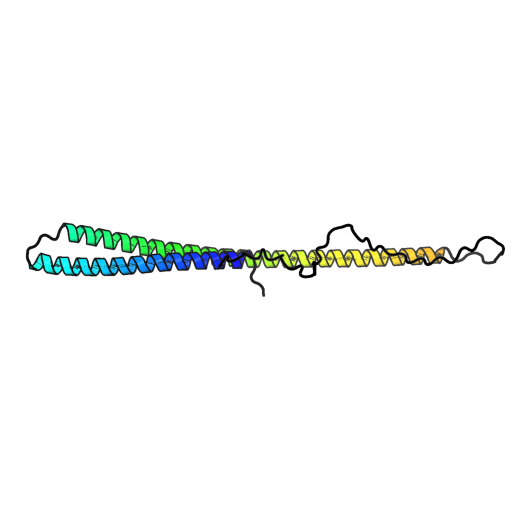A 1 173 ? -3.881 -42.474 -25.611 1.00 47.25 173 PRO A O 1
ATOM 1276 N N . ALA A 1 174 ? -1.972 -43.654 -25.747 1.00 42.25 174 ALA A N 1
ATOM 1277 C CA . ALA A 1 174 ? -2.568 -44.957 -25.485 1.00 42.25 174 ALA A CA 1
ATOM 1278 C C . ALA A 1 174 ? -3.290 -44.921 -24.126 1.00 42.25 174 ALA A C 1
ATOM 1280 O O . ALA A 1 174 ? -2.662 -44.918 -23.062 1.00 42.25 174 ALA A O 1
ATOM 1281 N N . GLY A 1 175 ? -4.620 -44.848 -24.173 1.00 38.38 175 GLY A N 1
ATOM 1282 C CA . GLY A 1 175 ? -5.476 -44.960 -23.006 1.00 38.38 175 GLY A CA 1
ATOM 1283 C C . GLY A 1 175 ? -5.255 -46.320 -22.356 1.00 38.38 175 GLY A C 1
ATOM 1284 O O . GLY A 1 175 ? -5.467 -47.362 -22.971 1.00 38.38 175 GLY A O 1
ATOM 1285 N N . LYS A 1 176 ? -4.818 -46.325 -21.096 1.00 44.06 176 LYS A N 1
ATOM 1286 C CA . LYS A 1 176 ? -4.942 -47.514 -20.256 1.00 44.06 176 LYS A CA 1
ATOM 1287 C C . LYS A 1 176 ? -6.422 -47.664 -19.921 1.00 44.06 176 LYS A C 1
ATOM 1289 O O . LYS A 1 176 ? -6.940 -46.931 -19.082 1.00 44.06 176 LYS A O 1
ATOM 1294 N N . ASN A 1 177 ? -7.086 -48.589 -20.604 1.00 45.28 177 ASN A N 1
ATOM 1295 C CA . ASN A 1 177 ? -8.424 -49.042 -20.251 1.00 45.28 177 ASN A CA 1
ATOM 1296 C C . ASN A 1 177 ? -8.393 -49.549 -18.803 1.00 45.28 177 ASN A C 1
ATOM 1298 O O . ASN A 1 177 ? -7.668 -50.491 -18.484 1.00 45.28 177 ASN A O 1
ATOM 1302 N N . VAL A 1 178 ? -9.144 -48.897 -17.918 1.00 45.09 178 VAL A N 1
ATOM 1303 C CA . VAL A 1 178 ? -9.450 -49.446 -16.599 1.00 45.09 178 VAL A CA 1
ATOM 1304 C C . VAL A 1 178 ? -10.544 -50.482 -16.824 1.00 45.09 178 VAL A C 1
ATOM 1306 O O . VAL A 1 178 ? -11.674 -50.121 -17.144 1.00 45.09 178 VAL A O 1
ATOM 1309 N N . ASP A 1 179 ? -10.199 -51.763 -16.699 1.00 46.66 179 ASP A N 1
ATOM 1310 C CA . ASP A 1 179 ? -11.180 -52.842 -16.593 1.00 46.66 179 ASP A CA 1
ATOM 1311 C C . ASP A 1 179 ? -12.032 -52.592 -15.341 1.00 46.66 179 ASP A C 1
ATOM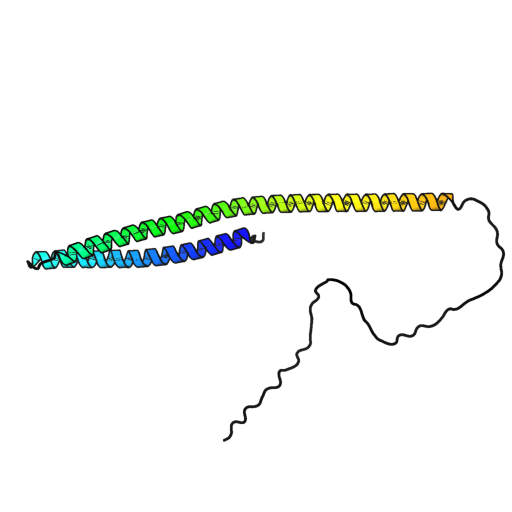 1313 O O . ASP A 1 179 ? -11.590 -52.791 -14.205 1.00 46.66 179 ASP A O 1
ATOM 1317 N N . VAL A 1 180 ? -13.262 -52.116 -15.540 1.00 47.38 180 VAL A N 1
ATOM 1318 C CA . VAL A 1 180 ? -14.299 -52.159 -14.511 1.00 47.38 180 VAL A CA 1
ATOM 1319 C C . VAL A 1 180 ? -14.802 -53.593 -14.478 1.00 47.38 180 VAL A C 1
ATOM 1321 O O . VAL A 1 180 ? -15.575 -54.023 -15.330 1.00 47.38 180 VAL A O 1
ATOM 1324 N N . LYS A 1 181 ? -14.319 -54.346 -13.493 1.00 43.88 181 LYS A N 1
ATOM 1325 C CA . LYS A 1 181 ? -14.823 -55.679 -13.184 1.00 43.88 181 LYS A CA 1
ATOM 1326 C C . LYS A 1 181 ? -16.231 -55.525 -12.595 1.00 43.88 181 LYS A C 1
ATOM 1328 O O . LYS A 1 181 ? -16.371 -54.991 -11.496 1.00 43.88 181 LYS A O 1
ATOM 1333 N N . VAL A 1 182 ? -17.237 -55.921 -13.375 1.00 42.88 182 VAL A N 1
ATOM 1334 C CA . VAL A 1 182 ? -18.620 -56.171 -12.927 1.00 42.88 182 VAL A CA 1
ATOM 1335 C C . VAL A 1 182 ? -18.657 -57.466 -12.124 1.00 42.88 182 VAL A C 1
ATOM 1337 O O . VAL A 1 182 ? -17.937 -58.413 -12.520 1.00 42.88 182 VAL A O 1
#

pLDDT: mean 76.43, std 26.07, range [25.83, 98.12]

Organism: NCBI:txid1121132

Sequence (182 aa):
MALSSIMTGALLSANTSRQIAHVQHATKKQMDGHAGVLDAEIKLDSSRGVDVTKKKEELEETQKKSAELAETTINTLTTANEDLKKATKEDLEAQRAEKAAEKKKAEKAAEKKKAEKEAAEERIEKAKVSTSESGEVSDEAASVSTEGTVLDGASIDIVSSGITVSTGAVSEPAGKNVDVKV

Secondary structure (DSSP, 8-state):
-PPPHHHHHHHHHHHHHHHHHHHHHHHHHHHHHHHHHHHHHHHHHHHTT---HHHHHHHHHHHHHHHHHHHHHHHHHHHHHHHHHHHHHHHHHHHHHHHHHHHHHHHHHHHHHHHHHHHHHHHHHHHHHTT-S--------------------------S----------------------

Radius of gyration: 41.09 Å; chains: 1; bounding box: 71×64×119 Å